Protein AF-A0A975DI56-F1 (afdb_monomer_lite)

Foldseek 3Di:
DKDKDKDFDDDPDLDDDPVVLVVVVVVLQVQLQQQLCCLQVVDGDPDDDPPDQWGKAWDDADPRGSMTMIMTHHHPVSVVSCVQLDDVLSVLSSVVVVCVVVVHDDPDDHDPSNVVSVD

Structure (mmCIF, N/CA/C/O backbone):
data_AF-A0A975DI56-F1
#
_entry.id   AF-A0A975DI56-F1
#
loop_
_atom_site.group_PDB
_atom_site.id
_atom_site.type_symbol
_atom_site.label_atom_id
_atom_site.label_alt_id
_atom_site.label_comp_id
_atom_site.label_asym_id
_atom_site.label_entity_id
_atom_site.label_seq_id
_atom_site.pdbx_PDB_ins_code
_atom_site.Cartn_x
_atom_site.Cartn_y
_atom_site.Cartn_z
_atom_site.occupancy
_atom_site.B_iso_or_equiv
_atom_site.auth_seq_id
_atom_site.auth_comp_id
_atom_site.auth_asym_id
_atom_site.auth_atom_id
_atom_site.pdbx_PDB_model_num
ATOM 1 N N . MET A 1 1 ? -0.286 4.143 13.838 1.00 76.06 1 MET A N 1
ATOM 2 C CA . MET A 1 1 ? 0.795 3.149 13.610 1.00 76.06 1 MET A CA 1
ATOM 3 C C . MET A 1 1 ? 1.371 3.286 12.206 1.00 76.06 1 MET A C 1
ATOM 5 O O . MET A 1 1 ? 0.712 3.865 11.353 1.00 76.06 1 MET A O 1
ATOM 9 N N . GLU A 1 2 ? 2.585 2.783 11.966 1.00 78.31 2 GLU A N 1
ATOM 10 C CA . GLU A 1 2 ? 3.263 2.836 10.661 1.00 78.31 2 GLU A CA 1
ATOM 11 C C . GLU A 1 2 ? 3.823 1.450 10.302 1.00 78.31 2 GLU A C 1
ATOM 13 O O . GLU A 1 2 ? 4.452 0.801 11.137 1.00 78.31 2 GLU A O 1
ATOM 18 N N . ILE A 1 3 ? 3.570 0.987 9.077 1.00 82.19 3 ILE A N 1
ATOM 19 C CA . ILE A 1 3 ? 4.124 -0.257 8.525 1.00 82.19 3 ILE A CA 1
ATOM 20 C C . ILE A 1 3 ? 5.091 0.126 7.411 1.00 82.19 3 ILE A C 1
ATOM 22 O O . ILE A 1 3 ? 4.696 0.845 6.498 1.00 82.19 3 ILE A O 1
ATOM 26 N N . GLN A 1 4 ? 6.339 -0.332 7.491 1.00 82.25 4 GLN A N 1
ATOM 27 C CA . GLN A 1 4 ? 7.341 -0.113 6.446 1.00 82.25 4 GLN A CA 1
ATOM 28 C C . GLN A 1 4 ? 7.196 -1.166 5.347 1.00 82.25 4 GLN A C 1
ATOM 30 O O . GLN A 1 4 ? 7.057 -2.350 5.651 1.00 82.25 4 GLN A O 1
ATOM 35 N N . LEU A 1 5 ? 7.201 -0.713 4.096 1.00 82.50 5 LEU A N 1
ATOM 36 C CA . LEU A 1 5 ? 7.055 -1.514 2.887 1.00 82.50 5 LEU A CA 1
ATOM 37 C C . LEU A 1 5 ? 8.129 -1.092 1.872 1.00 82.50 5 LEU A C 1
ATOM 39 O O . LEU A 1 5 ? 8.572 0.060 1.851 1.00 82.50 5 LEU A O 1
ATOM 43 N N . GLU A 1 6 ? 8.535 -2.028 1.025 1.00 81.94 6 GLU A N 1
ATOM 44 C CA . GLU A 1 6 ? 9.490 -1.801 -0.056 1.00 81.94 6 GLU A CA 1
ATOM 45 C C . GLU A 1 6 ? 8.868 -2.267 -1.370 1.00 81.94 6 GLU A C 1
ATOM 47 O O . GLU A 1 6 ? 8.245 -3.327 -1.425 1.00 81.94 6 GLU A O 1
ATOM 52 N N . VAL A 1 7 ? 9.020 -1.459 -2.419 1.00 82.56 7 VAL A N 1
ATOM 53 C CA . VAL A 1 7 ? 8.713 -1.857 -3.794 1.00 82.56 7 VAL A CA 1
ATOM 54 C C . VAL A 1 7 ? 9.972 -1.705 -4.633 1.00 82.56 7 VAL A C 1
ATOM 56 O O . VAL A 1 7 ? 10.628 -0.662 -4.600 1.00 82.56 7 VAL A O 1
ATOM 59 N N . LYS A 1 8 ? 10.297 -2.753 -5.388 1.00 82.06 8 LYS A N 1
ATOM 60 C CA . LYS A 1 8 ? 11.392 -2.780 -6.353 1.00 82.06 8 LYS A CA 1
ATOM 61 C C . LYS A 1 8 ? 10.798 -3.036 -7.733 1.00 82.06 8 LYS A C 1
ATOM 63 O O . LYS A 1 8 ? 10.124 -4.044 -7.924 1.00 82.06 8 LYS A O 1
ATOM 68 N N . ILE A 1 9 ? 11.038 -2.128 -8.676 1.00 82.62 9 ILE A N 1
ATOM 69 C CA . ILE A 1 9 ? 10.724 -2.371 -10.087 1.00 82.62 9 ILE A CA 1
ATOM 70 C C . ILE A 1 9 ? 11.866 -3.212 -10.661 1.00 82.62 9 ILE A C 1
ATOM 72 O O . ILE A 1 9 ? 13.001 -2.741 -10.730 1.00 82.62 9 ILE A O 1
ATOM 76 N N . ASP A 1 10 ? 11.575 -4.463 -11.010 1.00 80.88 10 ASP A N 1
ATOM 77 C CA . ASP A 1 10 ? 12.549 -5.401 -11.572 1.00 80.88 10 ASP A CA 1
ATOM 78 C C . ASP A 1 10 ? 12.389 -5.433 -13.099 1.00 80.88 10 ASP A C 1
ATOM 80 O O . ASP A 1 10 ? 11.638 -6.237 -13.651 1.00 80.88 10 ASP A O 1
ATOM 84 N N . SER A 1 11 ? 13.023 -4.477 -13.783 1.00 76.62 11 SER A N 1
ATOM 85 C CA . SER A 1 11 ? 13.062 -4.421 -15.246 1.00 76.62 11 SER A CA 1
ATOM 86 C C . SER A 1 11 ? 14.267 -5.199 -15.796 1.00 76.62 11 SER A C 1
ATOM 88 O O . SER A 1 11 ? 15.329 -5.193 -15.173 1.00 76.62 11 SER A O 1
ATOM 90 N N . PRO A 1 12 ? 14.149 -5.845 -16.975 1.00 70.56 12 PRO A N 1
ATOM 91 C CA . PRO A 1 12 ? 15.281 -6.515 -17.625 1.00 70.56 12 PRO A CA 1
ATOM 92 C C . PRO A 1 12 ? 16.415 -5.551 -17.999 1.00 70.56 12 PRO A C 1
ATOM 94 O O . PRO A 1 12 ? 17.584 -5.931 -18.015 1.00 70.56 12 PRO A O 1
ATOM 97 N N . GLU A 1 13 ? 16.058 -4.305 -18.306 1.00 69.88 13 GLU A N 1
ATOM 98 C CA . GLU A 1 13 ? 16.983 -3.217 -18.611 1.00 69.88 13 GLU A CA 1
ATOM 99 C C . GLU A 1 13 ? 17.211 -2.356 -17.362 1.00 69.88 13 GLU A C 1
ATOM 101 O O . GLU A 1 13 ? 16.331 -2.239 -16.508 1.00 69.88 13 GLU A O 1
ATOM 106 N N . TYR A 1 14 ? 18.387 -1.729 -17.249 1.00 64.62 14 TYR A N 1
ATOM 107 C CA . TYR A 1 14 ? 18.730 -0.842 -16.123 1.00 64.62 14 TYR A CA 1
ATOM 108 C C . TYR A 1 14 ? 17.968 0.493 -16.161 1.00 64.62 14 TYR A C 1
ATOM 110 O O . TYR A 1 14 ? 18.226 1.373 -15.345 1.00 64.62 14 TYR A O 1
ATOM 118 N N . GLU A 1 15 ? 17.030 0.658 -17.093 1.00 66.69 15 GLU A N 1
ATOM 119 C CA . GLU A 1 15 ? 16.192 1.837 -17.200 1.00 66.69 15 GLU A CA 1
ATOM 120 C C . GLU A 1 15 ? 14.719 1.501 -17.418 1.00 66.69 15 GLU A C 1
ATOM 122 O O . GLU A 1 15 ? 14.356 0.507 -18.043 1.00 66.69 15 GLU A O 1
ATOM 127 N N . VAL A 1 16 ? 13.864 2.354 -16.863 1.00 75.94 16 VAL A N 1
ATOM 128 C CA . VAL A 1 16 ? 12.418 2.342 -17.077 1.00 75.94 16 VAL A CA 1
ATOM 129 C C . VAL A 1 16 ? 12.018 3.757 -17.453 1.00 75.94 16 VAL A C 1
ATOM 131 O O . VAL A 1 16 ? 12.485 4.722 -16.844 1.00 75.94 16 VAL A O 1
ATOM 134 N N . ASP A 1 17 ? 11.130 3.886 -18.436 1.00 80.62 17 ASP A N 1
ATOM 135 C CA . ASP A 1 17 ? 10.508 5.166 -18.756 1.00 80.62 17 ASP A CA 1
ATOM 136 C C . ASP A 1 17 ? 9.903 5.810 -17.493 1.00 80.62 17 ASP A C 1
ATOM 138 O O . ASP A 1 17 ? 9.186 5.170 -16.718 1.00 80.62 17 ASP A O 1
ATOM 142 N N . MET A 1 18 ? 10.180 7.100 -17.292 1.00 76.00 18 MET A N 1
ATOM 143 C CA . MET A 1 18 ? 9.812 7.817 -16.069 1.00 76.00 18 MET A CA 1
ATOM 144 C C . MET A 1 18 ? 8.308 7.817 -15.814 1.00 76.00 18 MET A C 1
ATOM 146 O O . MET A 1 18 ? 7.883 7.708 -14.664 1.00 76.00 18 MET A O 1
ATOM 150 N N . LYS A 1 19 ? 7.494 7.937 -16.868 1.00 80.44 19 LYS A N 1
ATOM 151 C CA . LYS A 1 19 ? 6.039 7.922 -16.727 1.00 80.44 19 LYS A CA 1
ATOM 152 C C . LYS A 1 19 ? 5.581 6.546 -16.258 1.00 80.44 19 LYS A C 1
ATOM 154 O O . LYS A 1 19 ? 4.863 6.449 -15.272 1.00 80.44 19 LYS A O 1
ATOM 159 N N . THR A 1 20 ? 6.086 5.496 -16.893 1.00 81.81 20 THR A N 1
ATOM 160 C CA . THR A 1 20 ? 5.769 4.105 -16.547 1.00 81.81 20 THR A CA 1
ATOM 161 C C . THR A 1 20 ? 6.211 3.748 -15.124 1.00 81.81 20 THR A C 1
ATOM 163 O O . THR A 1 20 ? 5.455 3.134 -14.368 1.00 81.81 20 THR A O 1
ATOM 166 N N . GLY A 1 21 ? 7.411 4.174 -14.718 1.00 84.56 21 GLY A N 1
ATOM 167 C CA . GLY A 1 21 ? 7.917 3.970 -13.361 1.00 84.56 21 GLY A CA 1
ATOM 168 C C . GLY A 1 21 ? 7.067 4.685 -12.307 1.00 84.56 21 GLY A C 1
ATOM 169 O O . GLY A 1 21 ? 6.663 4.074 -11.316 1.00 84.56 21 GLY A O 1
ATOM 170 N N . LEU A 1 22 ? 6.731 5.959 -12.535 1.00 85.06 22 LEU A N 1
ATOM 171 C CA . LEU A 1 22 ? 5.868 6.729 -11.634 1.00 85.06 22 LEU A CA 1
ATOM 172 C C . LEU A 1 22 ? 4.446 6.161 -11.569 1.00 85.06 22 LEU A C 1
ATOM 174 O O . LEU A 1 22 ? 3.906 6.031 -10.471 1.00 85.06 22 LEU A O 1
ATOM 178 N N . ASP A 1 23 ? 3.870 5.769 -12.706 1.00 88.50 23 ASP A N 1
ATOM 179 C CA . ASP A 1 23 ? 2.544 5.148 -12.779 1.00 88.50 23 ASP A CA 1
ATOM 180 C C . ASP A 1 23 ? 2.516 3.821 -12.004 1.00 88.50 23 ASP A C 1
ATOM 182 O O . ASP A 1 23 ? 1.568 3.549 -11.267 1.00 88.50 23 ASP A O 1
ATOM 186 N N . THR A 1 24 ? 3.588 3.026 -12.079 1.00 86.69 24 THR A N 1
ATOM 187 C CA . THR A 1 24 ? 3.729 1.768 -11.324 1.00 86.69 24 THR A CA 1
ATOM 188 C C . THR A 1 24 ? 3.780 2.014 -9.817 1.00 86.69 24 THR A C 1
ATOM 190 O O . THR A 1 24 ? 3.088 1.350 -9.038 1.00 86.69 24 THR A O 1
ATOM 193 N N . LEU A 1 25 ? 4.574 2.993 -9.380 1.00 87.38 25 LEU A N 1
ATOM 194 C CA . LEU A 1 25 ? 4.692 3.359 -7.966 1.00 87.38 25 LEU A CA 1
ATOM 195 C C . LEU A 1 25 ? 3.375 3.925 -7.423 1.00 87.38 25 LEU A C 1
ATOM 197 O O . LEU A 1 25 ? 2.935 3.552 -6.331 1.00 87.38 25 LEU A O 1
ATOM 201 N N . GLN A 1 26 ? 2.715 4.780 -8.206 1.00 87.31 26 GLN A N 1
ATOM 202 C CA . GLN A 1 26 ? 1.406 5.330 -7.878 1.00 87.31 26 GLN A CA 1
ATOM 203 C C . GLN A 1 26 ? 0.352 4.219 -7.794 1.00 87.31 26 GLN A C 1
ATOM 205 O O . GLN A 1 26 ? -0.367 4.144 -6.798 1.00 87.31 26 GLN A O 1
ATOM 210 N N . GLY A 1 27 ? 0.311 3.310 -8.772 1.00 88.94 27 GLY A N 1
ATOM 211 C CA . GLY A 1 27 ? -0.594 2.161 -8.794 1.00 88.94 27 GLY A CA 1
ATOM 212 C C . GLY A 1 27 ? -0.383 1.217 -7.609 1.00 88.94 27 GLY A C 1
ATOM 213 O O . GLY A 1 27 ? -1.350 0.800 -6.968 1.00 88.94 27 GLY A O 1
ATOM 214 N N . THR A 1 28 ? 0.872 0.954 -7.239 1.00 88.69 28 THR A N 1
ATOM 215 C CA . THR A 1 28 ? 1.224 0.153 -6.054 1.00 88.69 28 THR A CA 1
ATOM 216 C C . THR A 1 28 ? 0.705 0.812 -4.776 1.00 88.69 28 THR A C 1
ATOM 218 O O . THR A 1 28 ? -0.001 0.194 -3.976 1.00 88.69 28 THR A O 1
ATOM 221 N N . SER A 1 29 ? 0.999 2.103 -4.610 1.00 88.25 29 SER A N 1
ATOM 222 C CA . SER A 1 29 ? 0.524 2.919 -3.492 1.00 88.25 29 SER A CA 1
ATOM 223 C C . SER A 1 29 ? -1.007 2.906 -3.388 1.00 88.25 29 SER A C 1
ATOM 225 O O . SER A 1 29 ? -1.573 2.684 -2.313 1.00 88.25 29 SER A O 1
ATOM 227 N N . ASP A 1 30 ? -1.691 3.083 -4.514 1.00 88.69 30 ASP A N 1
ATOM 228 C CA . ASP A 1 30 ? -3.144 3.123 -4.590 1.00 88.69 30 ASP A CA 1
ATOM 229 C C . ASP A 1 30 ? -3.798 1.774 -4.303 1.00 88.69 30 ASP A C 1
ATOM 231 O O . ASP A 1 30 ? -4.847 1.740 -3.650 1.00 88.69 30 ASP A O 1
ATOM 235 N N . THR A 1 31 ? -3.194 0.681 -4.753 1.00 89.31 31 THR A N 1
ATOM 236 C CA . THR A 1 31 ? -3.679 -0.682 -4.509 1.00 89.31 31 THR A CA 1
ATOM 237 C C . THR A 1 31 ? -3.592 -1.011 -3.024 1.00 89.31 31 THR A C 1
ATOM 239 O O . THR A 1 31 ? -4.602 -1.342 -2.401 1.00 89.31 31 THR A O 1
ATOM 242 N N . ILE A 1 32 ? -2.430 -0.770 -2.410 1.00 90.12 32 ILE A N 1
ATOM 243 C CA . ILE A 1 32 ? -2.204 -1.005 -0.978 1.00 90.12 32 ILE A CA 1
ATOM 244 C C . ILE A 1 32 ? -3.161 -0.181 -0.119 1.00 90.12 32 ILE A C 1
ATOM 246 O O . ILE A 1 32 ? -3.735 -0.706 0.836 1.00 90.12 32 ILE A O 1
ATOM 250 N N . ARG A 1 33 ? -3.389 1.093 -0.465 1.00 89.00 33 ARG A N 1
ATOM 251 C CA . ARG A 1 33 ? -4.382 1.925 0.232 1.00 89.00 33 ARG A CA 1
ATOM 252 C C . ARG A 1 33 ? -5.783 1.338 0.124 1.00 89.00 33 ARG A C 1
ATOM 254 O O . ARG A 1 33 ? -6.464 1.253 1.136 1.00 89.00 33 ARG A O 1
ATOM 261 N N . THR A 1 34 ? -6.198 0.914 -1.068 1.00 88.81 34 THR A N 1
ATOM 262 C CA . THR A 1 34 ? -7.546 0.358 -1.291 1.00 88.81 34 THR A CA 1
ATOM 263 C C . THR A 1 34 ? -7.760 -0.912 -0.478 1.00 88.81 34 THR A C 1
ATOM 265 O O . THR A 1 34 ? -8.780 -1.037 0.199 1.00 88.81 34 THR A O 1
ATOM 268 N N . ILE A 1 35 ? -6.785 -1.823 -0.499 1.00 89.25 35 ILE A N 1
ATOM 269 C CA . ILE A 1 35 ? -6.832 -3.073 0.262 1.00 89.25 35 ILE A CA 1
ATOM 270 C C . ILE A 1 35 ? -6.894 -2.762 1.761 1.00 89.25 35 ILE A C 1
ATOM 272 O O . ILE A 1 35 ? -7.807 -3.213 2.449 1.00 89.25 35 ILE A O 1
ATOM 276 N N . ALA A 1 36 ? -5.979 -1.927 2.264 1.00 89.31 36 ALA A N 1
ATOM 277 C CA . ALA A 1 36 ? -5.929 -1.571 3.680 1.00 89.31 36 ALA A CA 1
ATOM 278 C C . ALA A 1 36 ? -7.211 -0.871 4.157 1.00 89.31 36 ALA A C 1
ATOM 280 O O . ALA A 1 36 ? -7.719 -1.177 5.235 1.00 89.31 36 ALA A O 1
ATOM 281 N N . GLU A 1 37 ? -7.759 0.049 3.361 1.00 89.00 37 GLU A N 1
ATOM 282 C CA . GLU A 1 37 ? -9.022 0.712 3.676 1.00 89.00 37 GLU A CA 1
ATOM 283 C C . GLU A 1 37 ? -10.199 -0.253 3.670 1.00 89.00 37 GLU A C 1
ATOM 285 O O . GLU A 1 37 ? -11.033 -0.180 4.569 1.00 89.00 37 GLU A O 1
ATOM 290 N N . THR A 1 38 ? -10.254 -1.167 2.704 1.00 87.31 38 THR A N 1
ATOM 291 C CA . THR A 1 38 ? -11.350 -2.133 2.592 1.00 87.31 38 THR A CA 1
ATOM 292 C C . THR A 1 38 ? -11.337 -3.115 3.756 1.00 87.31 38 THR A C 1
ATOM 294 O O . THR A 1 38 ? -12.373 -3.304 4.390 1.00 87.31 38 THR A O 1
ATOM 297 N N . ILE A 1 39 ? -10.164 -3.655 4.107 1.00 86.75 39 ILE A N 1
ATOM 298 C CA . ILE A 1 39 ? -9.994 -4.564 5.249 1.00 86.75 39 ILE A CA 1
ATOM 299 C C . ILE A 1 39 ? -10.371 -3.863 6.559 1.00 86.75 39 ILE A C 1
ATOM 301 O O . ILE A 1 39 ? -11.159 -4.388 7.342 1.00 86.75 39 ILE A O 1
ATOM 305 N N . LEU A 1 40 ? -9.829 -2.666 6.813 1.00 86.88 40 LEU A N 1
ATOM 306 C CA . LEU A 1 40 ? -10.007 -1.996 8.107 1.00 86.88 40 LEU A CA 1
ATOM 307 C C . LEU A 1 40 ? -11.387 -1.349 8.263 1.00 86.88 40 LEU A C 1
ATOM 309 O O . LEU A 1 40 ? -11.933 -1.340 9.363 1.00 86.88 40 LEU A O 1
ATOM 313 N N . LYS A 1 41 ? -11.967 -0.807 7.186 1.00 86.19 41 LYS A N 1
ATOM 314 C CA . LYS A 1 41 ? -13.278 -0.138 7.229 1.00 86.19 41 LYS A CA 1
ATOM 315 C C . LYS A 1 41 ? -14.441 -1.068 6.872 1.00 86.19 41 LYS A C 1
ATOM 317 O O . LYS A 1 41 ? -15.584 -0.624 6.959 1.00 86.19 41 LYS A O 1
ATOM 322 N N . LYS A 1 42 ? -14.171 -2.309 6.442 1.00 83.94 42 LYS A N 1
ATOM 323 C CA . LYS A 1 42 ? -15.163 -3.285 5.942 1.00 83.94 42 LYS A CA 1
ATOM 324 C C . LYS A 1 42 ? -16.068 -2.701 4.839 1.00 83.94 42 LYS A C 1
ATOM 326 O O . LYS A 1 42 ? -17.236 -3.058 4.721 1.00 83.94 42 LYS A O 1
ATOM 331 N N . ARG A 1 43 ? -15.545 -1.751 4.052 1.00 80.25 43 ARG A N 1
ATOM 332 C CA . ARG A 1 43 ? -16.249 -1.085 2.941 1.00 80.25 43 ARG A CA 1
ATOM 333 C C . ARG A 1 43 ? -15.272 -0.673 1.848 1.00 80.25 43 ARG A C 1
ATOM 335 O O . ARG A 1 43 ? -14.171 -0.219 2.150 1.00 80.25 43 ARG A O 1
ATOM 342 N N . ILE A 1 44 ? -15.712 -0.734 0.596 1.00 77.12 44 ILE A N 1
ATOM 343 C CA . ILE A 1 44 ? -14.908 -0.307 -0.552 1.00 77.12 44 ILE A CA 1
ATOM 344 C C . ILE A 1 44 ? -14.882 1.224 -0.606 1.00 77.12 44 ILE A C 1
ATOM 346 O O . ILE A 1 44 ? -15.923 1.876 -0.719 1.00 77.12 44 ILE A O 1
ATOM 350 N N . VAL A 1 45 ? -13.691 1.815 -0.518 1.00 74.56 45 VAL A N 1
ATOM 351 C CA . VAL A 1 45 ? -13.508 3.266 -0.628 1.00 74.56 45 VAL A CA 1
ATOM 352 C C . VAL A 1 45 ? -13.269 3.641 -2.089 1.00 74.56 45 VAL A C 1
ATOM 354 O O . VAL A 1 45 ? -12.298 3.207 -2.698 1.00 74.56 45 VAL A O 1
ATOM 357 N N . GLN A 1 46 ? -14.155 4.465 -2.653 1.00 72.25 46 GLN A N 1
ATOM 358 C CA . GLN A 1 46 ? -14.087 4.862 -4.068 1.00 72.25 46 GLN A CA 1
ATOM 359 C C . GLN A 1 46 ? -13.202 6.089 -4.335 1.00 72.25 46 GLN A C 1
ATOM 361 O O . GLN A 1 46 ? -12.778 6.302 -5.466 1.00 72.25 46 GLN A O 1
ATOM 366 N N . LYS A 1 47 ? -12.931 6.922 -3.320 1.00 72.00 47 LYS A N 1
ATOM 367 C CA . LYS A 1 47 ? -12.136 8.152 -3.460 1.00 72.00 47 LYS A CA 1
ATOM 368 C C . LYS A 1 47 ? -11.036 8.214 -2.412 1.00 72.00 47 LYS A C 1
ATOM 370 O O . LYS A 1 47 ? -11.306 8.065 -1.224 1.00 72.00 47 LYS A O 1
ATOM 375 N N . LYS A 1 48 ? -9.813 8.483 -2.867 1.00 73.75 48 LYS A N 1
ATOM 376 C CA . LYS A 1 48 ? -8.611 8.589 -2.038 1.00 73.75 48 LYS A CA 1
ATOM 377 C C . LYS A 1 48 ? -8.225 10.056 -1.930 1.00 73.75 48 LYS A C 1
ATOM 379 O O . LYS A 1 48 ? -7.947 10.690 -2.942 1.00 73.75 48 LYS A O 1
ATOM 384 N N . PHE A 1 49 ? -8.181 10.582 -0.713 1.00 74.06 49 PHE A N 1
ATOM 385 C CA . PHE A 1 49 ? -7.777 11.964 -0.456 1.00 74.06 49 PHE A CA 1
ATOM 386 C C . PHE A 1 49 ? -6.428 12.002 0.271 1.00 74.06 49 PHE A C 1
ATOM 388 O O . PHE A 1 49 ? -5.985 11.001 0.843 1.00 74.06 49 PHE A O 1
ATOM 395 N N . SER A 1 50 ? -5.728 13.134 0.224 1.00 68.62 50 SER A N 1
ATOM 396 C CA . SER A 1 50 ? -4.435 13.308 0.905 1.00 68.62 50 SER A CA 1
ATOM 397 C C . SER A 1 50 ? -4.569 13.335 2.436 1.00 68.62 50 SER A C 1
ATOM 399 O O . SER A 1 50 ? -3.639 12.951 3.146 1.00 68.62 50 SER A O 1
ATOM 401 N N . ASP A 1 51 ? -5.740 13.718 2.943 1.00 74.44 51 ASP A N 1
ATOM 402 C CA . ASP A 1 51 ? -6.109 13.786 4.361 1.00 74.44 51 ASP A CA 1
ATOM 403 C C . ASP A 1 51 ? -6.707 12.478 4.912 1.00 74.44 51 ASP A C 1
ATOM 405 O O . ASP A 1 51 ? -7.044 12.398 6.092 1.00 74.44 51 ASP A O 1
ATOM 409 N N . SER A 1 52 ? -6.800 11.423 4.093 1.00 79.31 52 SER A N 1
ATOM 410 C CA . SER A 1 52 ? -7.380 10.145 4.515 1.00 79.31 52 SER A CA 1
ATOM 411 C C . SER A 1 52 ? -6.626 9.524 5.703 1.00 79.31 52 SER A C 1
ATOM 413 O O . SER A 1 52 ? -5.389 9.572 5.782 1.00 79.31 52 SER A O 1
ATOM 415 N N . SER A 1 53 ? -7.380 8.878 6.603 1.00 81.81 53 SER A N 1
ATOM 416 C CA . SER A 1 53 ? -6.853 8.196 7.799 1.00 81.81 53 SER A CA 1
ATOM 417 C C . SER A 1 53 ? -5.892 7.046 7.478 1.00 81.81 53 SER A C 1
ATOM 419 O O . SER A 1 53 ? -5.062 6.687 8.313 1.00 81.81 53 SER A O 1
ATOM 421 N N . ILE A 1 54 ? -5.993 6.474 6.272 1.00 81.88 54 ILE A N 1
ATOM 422 C CA . ILE A 1 54 ? -5.110 5.425 5.755 1.00 81.88 54 ILE A CA 1
ATOM 423 C C . ILE A 1 54 ? -4.432 5.958 4.489 1.00 81.88 54 ILE A C 1
ATOM 425 O O . ILE A 1 54 ? -5.083 6.263 3.482 1.00 81.88 54 ILE A O 1
ATOM 429 N N . ARG A 1 55 ? -3.106 6.110 4.547 1.00 83.38 55 ARG A N 1
ATOM 430 C CA . ARG A 1 55 ? -2.314 6.662 3.440 1.00 83.38 55 ARG A CA 1
ATOM 431 C C . ARG A 1 55 ? -0.905 6.100 3.395 1.00 83.38 55 ARG A C 1
ATOM 433 O O . ARG A 1 55 ? -0.341 5.732 4.423 1.00 83.38 55 ARG A O 1
ATOM 440 N N . THR A 1 56 ? -0.341 6.079 2.199 1.00 83.50 56 THR A N 1
ATOM 441 C CA . THR A 1 56 ? 1.060 5.754 1.942 1.00 83.50 56 THR A CA 1
ATOM 442 C C . THR A 1 56 ? 1.915 7.016 2.047 1.00 83.50 56 THR A C 1
ATOM 444 O O . THR A 1 56 ? 1.477 8.113 1.694 1.00 83.50 56 THR A O 1
ATOM 447 N N . LYS A 1 57 ? 3.134 6.886 2.571 1.00 80.25 57 LYS A N 1
ATOM 448 C CA . LYS A 1 57 ? 4.138 7.956 2.583 1.00 80.25 57 LYS A CA 1
ATOM 449 C C . LYS A 1 57 ? 5.390 7.475 1.873 1.00 80.25 57 LYS A C 1
ATOM 451 O O . LYS A 1 57 ? 5.957 6.464 2.276 1.00 80.25 57 LYS A O 1
ATOM 456 N N . MET A 1 58 ? 5.835 8.224 0.873 1.00 73.44 58 MET A N 1
ATOM 457 C CA . MET A 1 58 ? 7.128 8.004 0.231 1.00 73.44 58 MET A CA 1
ATOM 458 C C . MET A 1 58 ? 8.260 8.271 1.237 1.00 73.44 58 MET A C 1
ATOM 460 O O . MET A 1 58 ? 8.222 9.260 1.976 1.00 73.44 58 MET A O 1
ATOM 464 N N . LYS A 1 59 ? 9.249 7.379 1.301 1.00 73.12 59 LYS A N 1
ATOM 465 C CA . LYS A 1 59 ? 10.479 7.516 2.096 1.00 73.12 59 LYS A CA 1
ATOM 466 C C . LYS A 1 59 ? 11.676 7.643 1.143 1.00 73.12 59 LYS A C 1
ATOM 468 O O . LYS A 1 59 ? 11.524 7.493 -0.065 1.00 73.12 59 LYS A O 1
ATOM 473 N N . LYS A 1 60 ? 12.857 7.982 1.677 1.00 60.75 60 LYS A N 1
ATOM 474 C CA . LYS A 1 60 ? 14.086 8.137 0.875 1.00 60.75 60 LYS A CA 1
ATOM 475 C C . LYS A 1 60 ? 14.360 6.856 0.070 1.00 60.75 60 LYS A C 1
ATOM 477 O O . LYS A 1 60 ? 14.276 5.773 0.635 1.00 60.75 60 LYS A O 1
ATOM 482 N N . THR A 1 61 ? 14.656 7.000 -1.217 1.00 58.97 61 THR A N 1
ATOM 483 C CA . THR A 1 61 ? 14.981 5.931 -2.179 1.00 58.97 61 THR A CA 1
ATOM 484 C C . THR A 1 61 ? 16.462 5.528 -2.092 1.00 58.97 61 THR A C 1
ATOM 486 O O . THR A 1 61 ? 17.284 6.317 -1.623 1.00 58.97 61 THR A O 1
ATOM 489 N N . PHE A 1 62 ? 16.805 4.307 -2.520 1.00 50.22 62 PHE A N 1
ATOM 490 C CA . PHE A 1 62 ? 18.198 3.841 -2.643 1.00 50.22 62 PHE A CA 1
ATOM 491 C C . PHE A 1 62 ? 18.962 4.669 -3.696 1.00 50.22 62 PHE A C 1
ATOM 493 O O . PHE A 1 62 ? 18.386 5.035 -4.720 1.00 50.22 62 PHE A O 1
ATOM 500 N N . GLU A 1 63 ? 20.262 4.916 -3.499 1.00 41.84 63 GLU A N 1
ATOM 501 C CA . GLU A 1 63 ? 21.136 5.316 -4.613 1.00 41.84 63 GLU A CA 1
ATOM 502 C C . GLU A 1 63 ? 21.358 4.100 -5.529 1.00 41.84 63 GLU A C 1
ATOM 504 O O . GLU A 1 63 ? 21.786 3.042 -5.069 1.00 41.84 63 GLU A O 1
ATOM 509 N N . GLY A 1 64 ? 21.043 4.238 -6.821 1.00 46.81 64 GLY A N 1
ATOM 510 C CA . GLY A 1 64 ? 21.384 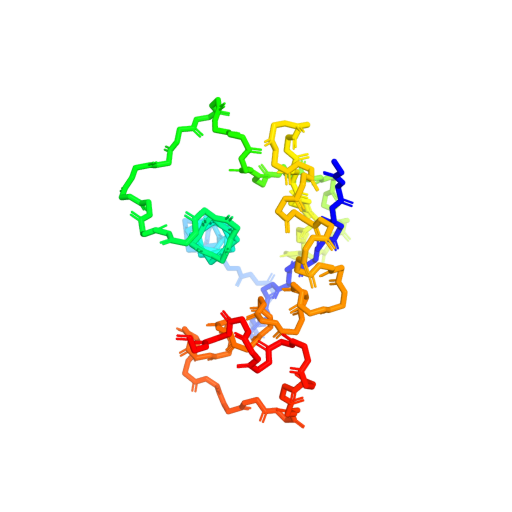3.252 -7.857 1.00 46.81 64 GLY A CA 1
ATOM 511 C C . GLY A 1 64 ? 20.360 2.142 -8.145 1.00 46.81 64 GLY A C 1
ATOM 512 O O . GLY A 1 64 ? 20.680 1.237 -8.914 1.00 46.81 64 GLY A O 1
ATOM 513 N N . SER A 1 65 ? 19.143 2.187 -7.587 1.00 49.16 65 SER A N 1
ATOM 514 C CA . SER A 1 65 ? 18.041 1.284 -7.974 1.00 49.16 65 SER A CA 1
ATOM 515 C C . SER A 1 65 ? 16.695 2.013 -8.029 1.00 49.16 65 SER A C 1
ATOM 517 O O . SER A 1 65 ? 16.474 2.961 -7.277 1.00 49.16 65 SER A O 1
ATOM 519 N N . TYR A 1 66 ? 15.759 1.539 -8.860 1.00 53.53 66 TYR A N 1
ATOM 520 C CA . TYR A 1 66 ? 14.349 1.975 -8.874 1.00 53.53 66 TYR A CA 1
ATOM 521 C C . TYR A 1 66 ? 13.547 1.451 -7.662 1.00 53.53 66 TYR A C 1
ATOM 523 O O . TYR A 1 66 ? 12.359 1.144 -7.764 1.00 53.53 66 TYR A O 1
ATOM 531 N N . GLY A 1 67 ? 14.207 1.287 -6.514 1.00 55.94 67 GLY A N 1
ATOM 532 C CA . GLY A 1 67 ? 13.599 0.863 -5.261 1.00 55.94 67 GLY A CA 1
ATOM 533 C C . GLY A 1 67 ? 13.039 2.056 -4.495 1.00 55.94 67 GLY A C 1
ATOM 534 O O . GLY A 1 67 ? 13.745 3.039 -4.250 1.00 55.94 67 GLY A O 1
ATOM 535 N N . MET A 1 68 ? 11.776 1.966 -4.077 1.00 56.00 68 MET A N 1
ATOM 536 C CA . MET A 1 68 ? 11.136 2.971 -3.235 1.00 56.00 68 MET A CA 1
ATOM 537 C C . MET A 1 68 ? 10.720 2.364 -1.901 1.00 56.00 68 MET A C 1
ATOM 539 O O . MET A 1 68 ? 9.860 1.487 -1.830 1.00 56.00 68 MET A O 1
ATOM 543 N N . PHE A 1 69 ? 11.291 2.891 -0.818 1.00 57.47 69 PHE A N 1
ATOM 544 C CA . PHE A 1 69 ? 10.737 2.680 0.510 1.00 57.47 69 PHE A CA 1
ATOM 545 C C . PHE A 1 69 ? 9.481 3.533 0.658 1.00 57.47 69 PHE A C 1
ATOM 547 O O . PHE A 1 69 ? 9.485 4.736 0.384 1.00 57.47 69 PHE A O 1
ATOM 554 N N . PHE A 1 70 ? 8.399 2.933 1.134 1.00 62.75 70 PHE A N 1
ATOM 555 C CA . PHE A 1 70 ? 7.193 3.662 1.500 1.00 62.75 70 PHE A CA 1
ATOM 556 C C . PHE A 1 70 ? 6.586 3.061 2.764 1.00 62.75 70 PHE A C 1
ATOM 558 O O . PHE A 1 70 ? 6.952 1.976 3.208 1.00 62.75 70 PHE A O 1
ATOM 565 N N . SER A 1 71 ? 5.687 3.790 3.413 1.00 72.69 71 SER A N 1
ATOM 566 C CA . SER A 1 71 ? 5.028 3.287 4.615 1.00 72.69 71 SER A CA 1
ATOM 567 C C . SER A 1 71 ? 3.524 3.454 4.574 1.00 72.69 71 SER A C 1
ATOM 569 O O . SER A 1 71 ? 3.021 4.479 4.121 1.00 72.69 71 SER A O 1
ATOM 571 N N . LEU A 1 72 ? 2.803 2.457 5.084 1.00 83.00 72 LEU A N 1
ATOM 572 C CA . LEU A 1 72 ? 1.370 2.541 5.335 1.00 83.00 72 LEU A CA 1
ATOM 573 C C . LEU A 1 72 ? 1.150 3.163 6.718 1.00 83.00 72 LEU A C 1
ATOM 575 O O . LEU A 1 72 ? 1.457 2.556 7.747 1.00 83.00 72 LEU A O 1
ATOM 579 N N . TYR A 1 73 ? 0.630 4.388 6.740 1.00 82.00 73 TYR A N 1
ATOM 580 C CA . TYR A 1 73 ? 0.234 5.081 7.960 1.00 82.00 73 TYR A CA 1
ATOM 581 C C . TYR A 1 73 ? -1.229 4.781 8.294 1.00 82.00 73 TYR A C 1
ATOM 583 O O . TYR A 1 73 ? -2.111 4.968 7.455 1.00 82.00 73 TYR A O 1
ATOM 591 N N . ILE A 1 74 ? -1.463 4.359 9.537 1.00 86.25 74 ILE A N 1
ATOM 592 C CA . ILE A 1 74 ? -2.781 4.075 10.110 1.00 86.25 74 ILE A CA 1
ATOM 593 C C . ILE A 1 74 ? -3.045 5.104 11.211 1.00 86.25 74 ILE A C 1
ATOM 595 O O . ILE A 1 74 ? -2.319 5.134 12.216 1.00 86.25 74 ILE A O 1
ATOM 599 N N . GLY A 1 75 ? -4.050 5.953 10.994 1.00 82.38 75 GLY A N 1
ATOM 600 C CA . GLY A 1 75 ? -4.487 6.985 11.934 1.00 82.38 75 GLY A CA 1
ATOM 601 C C . GLY A 1 75 ? -5.011 6.431 13.269 1.00 82.38 75 GLY A C 1
ATOM 602 O O . GLY A 1 75 ? -5.357 5.250 13.359 1.00 82.38 75 GLY A O 1
ATOM 603 N N . PRO A 1 76 ? -5.045 7.265 14.326 1.00 81.69 76 PRO A N 1
ATOM 604 C CA . PRO A 1 76 ? -5.482 6.853 15.665 1.00 81.69 76 PRO A CA 1
ATOM 605 C C . PRO A 1 76 ? -6.967 6.458 15.719 1.00 81.69 76 PRO A C 1
ATOM 607 O O . PRO A 1 76 ? -7.361 5.611 16.511 1.00 81.69 76 PRO A O 1
ATOM 610 N N . ASP A 1 77 ? -7.784 7.012 14.827 1.00 84.50 77 ASP A N 1
ATOM 611 C CA . ASP A 1 77 ? -9.200 6.686 14.642 1.00 84.50 77 ASP A CA 1
ATOM 612 C C . ASP A 1 77 ? -9.445 5.242 14.171 1.00 84.50 77 ASP A C 1
ATOM 614 O O . ASP A 1 77 ? -10.545 4.720 14.340 1.00 84.50 77 ASP A O 1
ATOM 618 N N . MET A 1 78 ? -8.422 4.590 13.605 1.00 90.44 78 MET A N 1
ATOM 619 C CA . MET A 1 78 ? -8.472 3.207 13.111 1.00 90.44 78 MET A CA 1
ATOM 620 C C . MET A 1 78 ? -7.751 2.210 14.0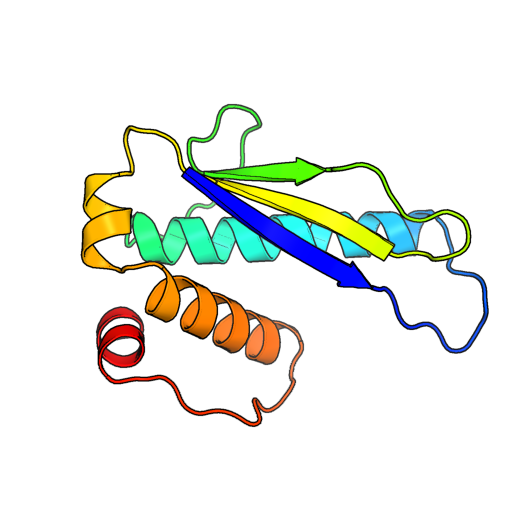35 1.00 90.44 78 MET A C 1
ATOM 622 O O . MET A 1 78 ? -7.555 1.045 13.679 1.00 90.44 78 MET A O 1
ATOM 626 N N . GLU A 1 79 ? -7.314 2.651 15.219 1.00 88.06 79 GLU A N 1
ATOM 627 C CA . GLU A 1 79 ? -6.594 1.803 16.171 1.00 88.06 79 GLU A CA 1
ATOM 628 C C . GLU A 1 79 ? -7.411 0.587 16.661 1.00 88.06 79 GLU A C 1
ATOM 630 O O . GLU A 1 79 ? -6.837 -0.507 16.713 1.00 88.06 79 GLU A O 1
ATOM 635 N N . PRO A 1 80 ? -8.722 0.697 16.969 1.00 89.94 80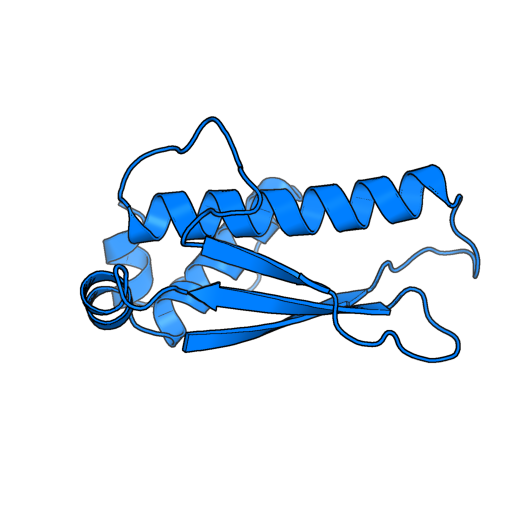 PRO A N 1
ATOM 636 C CA . PRO A 1 80 ? -9.529 -0.457 17.372 1.00 89.94 80 PRO A CA 1
ATOM 637 C C . PRO A 1 80 ? -9.574 -1.558 16.304 1.00 89.94 80 PRO A C 1
ATOM 639 O O . PRO A 1 80 ? -9.329 -2.726 16.601 1.00 89.94 80 PRO A O 1
ATOM 642 N N . GLN A 1 81 ? -9.801 -1.176 15.048 1.00 91.31 81 GLN A N 1
ATOM 643 C CA . GLN A 1 81 ? -9.885 -2.080 13.901 1.00 91.31 81 GLN A CA 1
ATOM 644 C C . GLN A 1 81 ? -8.520 -2.699 13.603 1.00 91.31 81 GLN A C 1
ATOM 646 O O . GLN A 1 81 ? -8.411 -3.894 13.329 1.00 91.31 81 GLN A O 1
ATOM 651 N N . TYR A 1 82 ? -7.450 -1.908 13.718 1.00 89.25 82 TYR A N 1
ATOM 652 C CA . TYR A 1 82 ? -6.098 -2.430 13.582 1.00 89.25 82 TYR A CA 1
ATOM 653 C C . TYR A 1 82 ? -5.772 -3.482 14.652 1.00 89.25 82 TYR A C 1
ATOM 655 O O . TYR A 1 82 ? -5.144 -4.494 14.343 1.00 89.25 82 TYR A O 1
ATOM 663 N N . LYS A 1 83 ? -6.216 -3.282 15.901 1.00 89.00 83 LYS A N 1
ATOM 664 C CA . LYS A 1 83 ? -6.057 -4.268 16.984 1.00 89.00 83 LYS A CA 1
ATOM 665 C C . LYS A 1 83 ? -6.912 -5.520 16.765 1.00 89.00 83 LYS A C 1
ATOM 667 O O . LYS A 1 83 ? -6.443 -6.621 17.059 1.00 89.00 83 LYS A O 1
ATOM 672 N N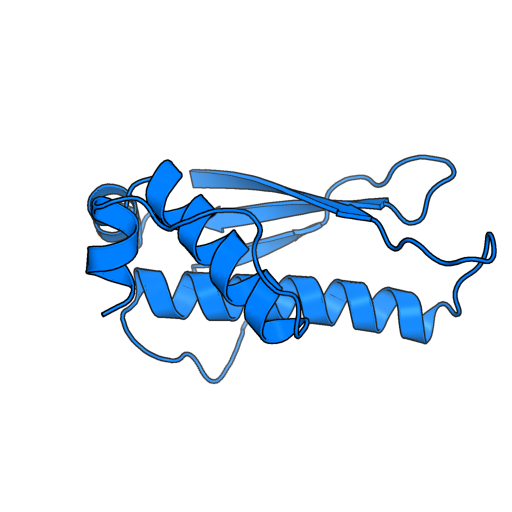 . GLU A 1 84 ? -8.121 -5.364 16.224 1.00 90.00 84 GLU A N 1
ATOM 673 C CA . GLU A 1 84 ? -9.019 -6.469 15.856 1.00 90.00 84 GLU A CA 1
ATOM 674 C C . GLU A 1 84 ? -8.390 -7.357 14.773 1.00 90.00 84 GLU A C 1
ATOM 676 O O . GLU A 1 84 ? -8.292 -8.572 14.953 1.00 90.00 84 GLU A O 1
ATOM 681 N N . VAL A 1 85 ? -7.862 -6.770 13.695 1.00 90.00 85 VAL A N 1
ATOM 682 C CA . VAL A 1 85 ? -7.217 -7.522 12.602 1.00 90.00 85 VAL A CA 1
ATOM 683 C C . VAL A 1 85 ? -5.850 -8.052 13.033 1.00 90.00 85 VAL A C 1
ATOM 685 O O . VAL A 1 85 ? -5.576 -9.245 12.922 1.00 90.00 85 VAL A O 1
ATOM 688 N N . GLY A 1 86 ? -5.014 -7.197 13.619 1.00 89.44 86 GLY A N 1
ATOM 689 C CA . GLY A 1 86 ? -3.652 -7.517 14.032 1.00 89.44 86 GLY A CA 1
ATOM 690 C C . GLY A 1 86 ? -2.632 -7.432 12.890 1.00 89.44 86 GLY A C 1
ATOM 691 O O . GLY A 1 86 ? -2.937 -7.644 11.718 1.00 89.44 86 GLY A O 1
ATOM 692 N N . ARG A 1 87 ? -1.375 -7.132 13.247 1.00 88.00 87 ARG A N 1
ATOM 693 C CA . ARG A 1 87 ? -0.292 -6.856 12.285 1.00 88.00 87 ARG A CA 1
ATOM 694 C C . ARG A 1 87 ? -0.031 -7.996 11.296 1.00 88.00 87 ARG A C 1
ATOM 696 O O . ARG A 1 87 ? 0.072 -7.721 10.109 1.00 88.00 87 ARG A O 1
ATOM 703 N N . SER A 1 88 ? 0.105 -9.232 11.787 1.00 89.88 88 SER A N 1
ATOM 704 C CA . SER A 1 88 ? 0.427 -10.399 10.944 1.00 89.88 88 SER A CA 1
ATOM 705 C C . SER A 1 88 ? -0.661 -10.636 9.907 1.00 89.88 88 SER A C 1
ATOM 707 O O . SER A 1 88 ? -0.388 -10.609 8.714 1.00 89.88 88 SER A O 1
ATOM 709 N N . ALA A 1 89 ? -1.914 -10.727 10.362 1.00 90.00 89 ALA A N 1
ATOM 710 C CA . ALA A 1 89 ? -3.051 -10.962 9.485 1.00 90.00 89 ALA A CA 1
ATOM 711 C C . ALA A 1 89 ? -3.215 -9.848 8.440 1.00 90.00 89 ALA A C 1
ATOM 713 O O . ALA A 1 89 ? -3.499 -10.137 7.284 1.00 90.00 89 ALA A O 1
ATOM 714 N N . LEU A 1 90 ? -2.982 -8.581 8.811 1.00 90.75 90 LEU A N 1
ATOM 715 C CA . LEU A 1 90 ? -3.023 -7.480 7.847 1.00 90.75 90 LEU A CA 1
ATOM 716 C C . LEU A 1 90 ? -1.944 -7.619 6.760 1.00 90.75 90 LEU A C 1
ATOM 718 O O . LEU A 1 90 ? -2.226 -7.349 5.597 1.00 90.75 90 LEU A O 1
ATOM 722 N N . LEU A 1 91 ? -0.725 -8.031 7.120 1.00 89.88 91 LEU A N 1
ATOM 723 C CA . LEU A 1 91 ? 0.364 -8.238 6.158 1.00 89.88 91 LEU A CA 1
ATOM 724 C C . LEU A 1 91 ? 0.105 -9.442 5.245 1.00 89.88 91 LEU A C 1
ATOM 726 O O . LEU A 1 91 ? 0.340 -9.346 4.045 1.00 89.88 91 LEU A O 1
ATOM 730 N N . GLU A 1 92 ? -0.421 -10.538 5.793 1.00 90.69 92 GLU A N 1
ATOM 731 C CA . GLU A 1 92 ? -0.811 -11.725 5.021 1.00 90.69 92 GLU A CA 1
ATOM 732 C C . GLU A 1 92 ? -1.880 -11.380 3.977 1.00 90.69 92 GLU A C 1
ATOM 734 O O . GLU A 1 92 ? -1.742 -11.731 2.808 1.00 90.69 92 GLU A O 1
ATOM 739 N N . LEU A 1 93 ? -2.910 -10.627 4.377 1.00 90.94 93 LEU A N 1
ATOM 740 C CA . LEU A 1 93 ? -3.977 -10.193 3.473 1.00 90.94 93 LEU A CA 1
ATOM 741 C C . LEU A 1 93 ? -3.482 -9.201 2.421 1.00 90.94 93 LEU A C 1
ATOM 743 O O . LEU A 1 93 ? -3.845 -9.326 1.255 1.00 90.94 93 LEU A O 1
ATOM 747 N N . LEU A 1 94 ? -2.642 -8.237 2.811 1.00 91.00 94 LEU A N 1
ATOM 748 C CA . LEU A 1 94 ? -2.007 -7.323 1.860 1.00 91.00 94 LEU A CA 1
ATOM 749 C C . LEU A 1 94 ? -1.223 -8.100 0.804 1.00 91.00 94 LEU A C 1
ATOM 751 O O . LEU A 1 94 ? -1.399 -7.845 -0.381 1.00 91.00 94 LEU A O 1
ATOM 755 N N . SER A 1 95 ? -0.403 -9.065 1.226 1.00 88.62 95 SER A N 1
ATOM 756 C CA . SER A 1 95 ? 0.358 -9.905 0.303 1.00 88.62 95 SER A CA 1
ATOM 757 C C . SER A 1 95 ? -0.568 -10.696 -0.621 1.00 88.62 95 SER A C 1
ATOM 759 O O . SER A 1 95 ? -0.387 -10.670 -1.835 1.00 88.62 95 SER A O 1
ATOM 761 N N . PHE A 1 96 ? -1.599 -11.343 -0.073 1.00 91.56 96 PHE A N 1
ATOM 762 C CA . PHE A 1 96 ? -2.522 -12.182 -0.838 1.00 91.56 96 PHE A CA 1
ATOM 763 C C . PHE A 1 96 ? -3.251 -11.397 -1.936 1.00 91.56 96 PHE A C 1
ATOM 765 O O . PHE A 1 96 ? -3.216 -11.789 -3.099 1.00 91.56 96 PHE A O 1
ATOM 772 N N . PHE A 1 97 ? -3.842 -10.249 -1.596 1.00 88.94 97 PHE A N 1
ATOM 773 C CA . PHE A 1 97 ? -4.548 -9.422 -2.579 1.00 88.94 97 PHE A CA 1
ATOM 774 C C . PHE A 1 97 ? -3.607 -8.737 -3.577 1.00 88.94 97 PHE A C 1
ATOM 776 O O . PHE A 1 97 ? -4.005 -8.489 -4.710 1.00 88.94 97 PHE A O 1
ATOM 783 N N . MET A 1 98 ? -2.360 -8.445 -3.191 1.00 89.62 98 MET A N 1
ATOM 784 C CA . MET A 1 98 ? -1.353 -7.949 -4.134 1.00 89.62 98 MET A CA 1
ATOM 785 C C . MET A 1 98 ? -0.975 -9.011 -5.172 1.00 89.62 98 MET A C 1
ATOM 787 O O . MET A 1 98 ? -0.844 -8.675 -6.343 1.00 89.62 98 MET A O 1
ATOM 791 N N . HIS A 1 99 ? -0.836 -10.279 -4.771 1.00 89.06 99 HIS A N 1
ATOM 792 C CA . HIS A 1 99 ? -0.594 -11.375 -5.715 1.00 89.06 99 HIS A CA 1
ATOM 793 C C . HIS A 1 99 ? -1.757 -11.516 -6.700 1.00 89.06 99 HIS A C 1
ATOM 795 O O . HIS A 1 99 ? -1.525 -11.544 -7.905 1.00 89.06 99 HIS A 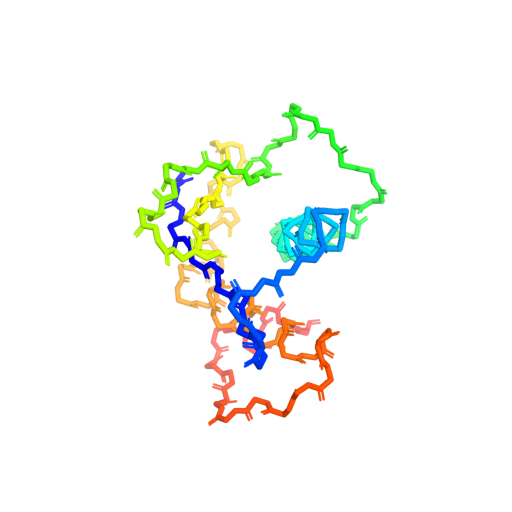O 1
ATOM 801 N N . ASP A 1 100 ? -2.996 -11.506 -6.203 1.00 84.88 100 ASP A N 1
ATOM 802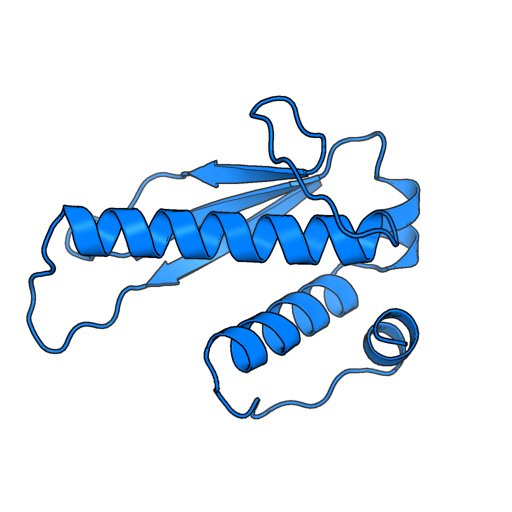 C CA . ASP A 1 100 ? -4.194 -11.593 -7.044 1.00 84.88 100 ASP A CA 1
ATOM 803 C C . ASP A 1 100 ? -4.286 -10.430 -8.052 1.00 84.88 100 ASP A C 1
ATOM 805 O O . ASP A 1 100 ? -4.471 -10.649 -9.250 1.00 84.88 100 ASP A O 1
ATOM 809 N N . ALA A 1 101 ? -4.040 -9.194 -7.598 1.00 82.31 101 ALA A N 1
ATOM 810 C CA . ALA A 1 101 ? -4.028 -8.004 -8.455 1.00 82.31 101 ALA A CA 1
ATOM 811 C C . ALA A 1 101 ? -2.932 -8.037 -9.536 1.00 82.31 101 ALA A C 1
ATOM 813 O O . ALA A 1 101 ? -3.097 -7.439 -10.598 1.00 82.31 101 ALA A O 1
ATOM 814 N N . LEU A 1 102 ? -1.820 -8.724 -9.268 1.00 84.44 102 LEU A N 1
ATOM 815 C CA . LEU A 1 102 ? -0.721 -8.932 -10.214 1.00 84.44 102 LEU A CA 1
ATOM 816 C C . LEU A 1 102 ? -0.883 -10.217 -11.044 1.00 84.44 102 LEU A C 1
ATOM 818 O O . LEU A 1 102 ? 0.008 -10.542 -11.826 1.00 84.44 102 LEU A O 1
ATOM 822 N N . HIS A 1 103 ? -1.992 -10.949 -10.886 1.00 85.81 103 HIS A N 1
ATOM 823 C CA . HIS A 1 103 ? -2.227 -12.261 -11.499 1.00 85.81 103 HIS A CA 1
ATOM 824 C C . HIS A 1 103 ? -1.130 -13.295 -11.189 1.00 85.81 103 HIS A C 1
ATOM 826 O O . HIS A 1 103 ? -0.811 -14.160 -12.007 1.00 85.81 103 HIS A O 1
ATOM 832 N N . LEU A 1 104 ? -0.554 -13.211 -9.991 1.00 86.25 104 LEU A N 1
ATOM 833 C CA . LEU A 1 104 ? 0.437 -14.144 -9.472 1.00 86.25 104 LEU A CA 1
ATOM 834 C C . LEU A 1 104 ? -0.230 -15.158 -8.543 1.00 86.25 104 LEU A C 1
ATOM 836 O O . LEU A 1 104 ? -1.128 -14.822 -7.772 1.00 86.25 104 LEU A O 1
ATOM 840 N N . ILE A 1 105 ? 0.243 -16.404 -8.583 1.00 85.31 105 ILE A N 1
ATOM 841 C CA . ILE A 1 105 ? -0.183 -17.438 -7.637 1.00 85.31 105 ILE A CA 1
ATOM 842 C C . ILE A 1 105 ? 0.666 -17.278 -6.367 1.00 85.31 105 ILE A C 1
ATOM 844 O O . ILE A 1 105 ? 1.889 -17.393 -6.464 1.00 85.31 105 ILE A O 1
ATOM 848 N N . PRO A 1 106 ? 0.064 -17.012 -5.193 1.00 83.12 106 PRO A N 1
ATOM 849 C CA . PRO A 1 106 ? 0.807 -16.942 -3.940 1.00 83.12 106 PRO A CA 1
ATOM 850 C C . PRO A 1 106 ? 1.438 -18.300 -3.606 1.00 83.12 106 PRO A C 1
ATOM 852 O O . PRO A 1 106 ? 0.788 -19.337 -3.735 1.00 83.12 106 PRO A O 1
ATOM 855 N N . ASP A 1 107 ? 2.671 -18.302 -3.106 1.00 87.00 107 ASP A N 1
ATOM 856 C CA . ASP A 1 107 ? 3.376 -19.494 -2.609 1.00 87.00 107 ASP A CA 1
ATOM 857 C C . ASP A 1 107 ? 3.108 -19.779 -1.116 1.00 87.00 107 ASP A C 1
ATOM 859 O O . ASP A 1 107 ? 3.707 -20.672 -0.515 1.00 87.00 107 ASP A O 1
ATOM 863 N N . PHE A 1 108 ? 2.169 -19.046 -0.513 1.00 86.06 108 PHE A N 1
ATOM 864 C CA . PHE A 1 108 ? 1.777 -19.149 0.890 1.00 86.06 108 PHE A CA 1
ATOM 865 C C . PHE A 1 108 ? 0.257 -19.284 1.051 1.00 86.06 108 PHE A C 1
ATOM 867 O O . PHE A 1 108 ? -0.531 -18.890 0.192 1.00 86.06 108 PHE A O 1
ATOM 874 N N . THR A 1 109 ? -0.170 -19.801 2.203 1.00 87.12 109 THR A N 1
ATOM 875 C CA . THR A 1 109 ? -1.585 -19.883 2.599 1.00 87.12 109 THR A CA 1
ATOM 876 C C . THR A 1 109 ? -1.896 -18.907 3.728 1.00 87.12 109 THR A C 1
ATOM 878 O O . THR A 1 109 ? -1.081 -18.739 4.635 1.00 87.12 109 THR A O 1
ATOM 881 N N . LEU A 1 110 ? -3.094 -18.316 3.720 1.00 88.19 110 LEU A N 1
ATOM 882 C CA . LEU A 1 110 ? -3.553 -17.428 4.792 1.00 88.19 110 LEU A CA 1
ATOM 883 C C . LEU A 1 110 ? -3.674 -18.171 6.133 1.00 88.19 110 LEU A C 1
ATOM 885 O O . LEU A 1 110 ? -4.253 -19.258 6.206 1.00 88.19 110 LEU A O 1
ATOM 889 N N . GLY A 1 111 ? -3.180 -17.566 7.215 1.00 86.69 111 GLY A N 1
ATOM 890 C CA . GLY A 1 111 ? -3.381 -18.078 8.566 1.00 86.69 111 GLY A CA 1
ATOM 891 C C . GLY A 1 111 ? -4.826 -17.905 9.052 1.00 86.69 111 GLY A C 1
ATOM 892 O O . GLY A 1 111 ? -5.576 -17.060 8.567 1.00 86.69 111 GLY A O 1
ATOM 893 N N . ASN A 1 112 ? -5.215 -18.648 10.095 1.00 86.31 112 ASN A N 1
ATOM 894 C CA . ASN A 1 112 ? -6.594 -18.685 10.621 1.00 86.31 112 ASN A CA 1
ATOM 895 C C . ASN A 1 112 ? -7.231 -17.307 10.873 1.00 86.31 112 ASN A C 1
ATOM 897 O O . ASN A 1 112 ? -8.441 -17.140 10.724 1.00 86.31 112 ASN A O 1
ATOM 901 N N . ARG A 1 113 ? -6.435 -16.324 11.305 1.00 84.25 113 ARG A N 1
ATOM 902 C CA . ARG A 1 113 ? -6.917 -14.969 11.598 1.00 84.25 113 ARG A CA 1
ATOM 903 C C . ARG A 1 113 ? -7.121 -14.151 10.322 1.00 84.25 113 ARG A C 1
ATOM 905 O O . ARG A 1 113 ? -8.136 -13.478 10.216 1.00 84.25 113 ARG A O 1
ATOM 912 N N . ALA A 1 114 ? -6.212 -14.263 9.353 1.00 83.94 114 ALA A N 1
ATOM 913 C CA . ALA A 1 114 ? -6.342 -13.628 8.046 1.00 83.94 114 ALA A CA 1
ATOM 914 C C . ALA A 1 114 ? -7.535 -14.201 7.265 1.00 83.94 114 ALA A C 1
ATOM 916 O O . ALA A 1 114 ? -8.384 -13.444 6.805 1.00 83.94 114 ALA A O 1
ATOM 917 N N . SER A 1 115 ? -7.684 -15.528 7.225 1.00 84.12 115 SER A N 1
ATOM 918 C CA . SER A 1 115 ? -8.790 -16.202 6.529 1.00 84.12 115 SER A CA 1
ATOM 919 C C . SER A 1 115 ? -10.173 -15.810 7.063 1.00 84.12 115 SER A C 1
ATOM 921 O O . SER A 1 115 ? -11.133 -15.736 6.303 1.00 84.12 115 SER A O 1
ATOM 923 N N . LYS A 1 116 ? -10.295 -15.512 8.365 1.00 84.25 116 LYS A N 1
ATOM 924 C CA . LYS A 1 116 ? -11.543 -14.997 8.960 1.00 84.25 116 LYS A CA 1
ATOM 925 C C . LYS A 1 116 ? -11.870 -13.560 8.562 1.00 84.25 116 LYS A C 1
ATOM 927 O O . LYS A 1 116 ? -13.029 -13.184 8.629 1.00 84.25 116 LYS A O 1
ATOM 932 N N . CYS A 1 117 ? -10.866 -12.761 8.213 1.00 77.06 117 CYS A N 1
ATOM 933 C CA . CYS A 1 117 ? -11.042 -11.374 7.786 1.00 77.06 117 CYS A CA 1
ATOM 934 C C . CYS A 1 117 ? -11.229 -11.237 6.267 1.00 77.06 117 CYS A C 1
ATOM 936 O O . CYS A 1 117 ? -11.624 -10.168 5.813 1.00 77.06 117 CYS A O 1
ATOM 938 N N . ALA A 1 118 ? -10.898 -12.278 5.496 1.00 70.69 118 ALA A N 1
ATOM 939 C CA . ALA A 1 118 ? -11.072 -12.318 4.044 1.00 70.69 118 ALA A CA 1
ATOM 940 C C . ALA A 1 118 ? -12.498 -12.703 3.600 1.00 70.69 118 ALA A C 1
ATOM 942 O O . ALA A 1 118 ? -12.861 -12.408 2.464 1.00 70.69 118 ALA A O 1
ATOM 943 N N . ASN A 1 119 ? -13.271 -13.361 4.475 1.00 55.19 119 ASN A N 1
ATOM 944 C CA . ASN A 1 119 ? -14.688 -13.700 4.278 1.00 55.19 119 ASN A CA 1
ATOM 945 C C . ASN A 1 119 ? -15.599 -12.631 4.888 1.00 55.19 119 ASN A C 1
ATOM 947 O O . ASN A 1 119 ? -16.709 -12.439 4.348 1.00 55.19 119 ASN A O 1
#

pLDDT: mean 80.53, std 10.83, range [41.84, 91.56]

Sequence (119 aa):
MEIQLEVKIDSPEYEVDMKTGLDTLQGTSDTIRTIAETILKKRIVQKKFSDSSIRTKMKKTFEGSYGMFFSLYIGPDMEPQYKEVGRSALLELLSFFMHDALHLIPDFTLGNRASKCAN

Secondary structure (DSSP, 8-state):
-EEEEEEE---SSS---HHHHHHHHHHHHHHHHHHHHHHHHSS------TT-SEEEEE-PPPTTSSEEEEEEEE-GGGHHHHHHH-HHHHHHHHHHHHHHHTTPPPSS---HHHHHHH-

Radius of gyration: 15.04 Å; chains: 1; bounding box: 38×34×36 Å

Organism: NCBI:txid882626